Protein AF-A0A2V6CH80-F1 (afdb_monomer_lite)

Sequence (143 aa):
MFVTRRVNPRRYCLLVFASFLAATTLRSVPLAQKNPPVRPADANSPMLIWDIDLKFAKSVPRNFRTTDDQLKSTNREQLPATNGLAILRASGSGEFTADNLKLLLARTRGPITVFDLRQETHIFVNGLPVSWFATNDWANVGR

Structure (mmCIF, N/CA/C/O backbone):
data_AF-A0A2V6CH80-F1
#
_entry.id   AF-A0A2V6CH80-F1
#
loop_
_atom_site.group_PDB
_atom_site.id
_atom_site.type_symbol
_atom_site.label_atom_id
_atom_site.label_alt_id
_atom_site.label_comp_id
_atom_site.label_asym_id
_atom_site.label_entity_id
_atom_site.label_seq_id
_atom_site.pdbx_PDB_ins_code
_atom_site.Cartn_x
_atom_site.Cartn_y
_atom_site.Cartn_z
_atom_site.occupancy
_atom_site.B_iso_or_equiv
_atom_site.auth_seq_id
_atom_site.auth_comp_id
_atom_site.auth_asym_id
_atom_site.auth_atom_id
_atom_site.pdbx_PDB_model_num
ATOM 1 N N . MET A 1 1 ? -62.333 26.079 39.723 1.00 40.97 1 MET A N 1
ATOM 2 C CA . MET A 1 1 ? -63.253 26.070 38.567 1.00 40.97 1 MET A CA 1
ATOM 3 C C . MET A 1 1 ? -63.132 27.417 37.870 1.00 40.97 1 MET A C 1
ATOM 5 O O . MET A 1 1 ? -63.669 28.391 38.368 1.00 40.97 1 MET A O 1
ATOM 9 N N . PHE A 1 2 ? -62.356 27.491 36.789 1.00 31.38 2 PHE A N 1
ATOM 10 C CA . PHE A 1 2 ? -62.267 28.677 35.935 1.00 31.38 2 PHE A CA 1
ATOM 11 C C . PHE A 1 2 ? -62.323 28.208 34.484 1.00 31.38 2 PHE A C 1
ATOM 13 O O . PHE A 1 2 ? -61.475 27.445 34.030 1.00 31.38 2 PHE A O 1
ATOM 20 N N . VAL A 1 3 ? -63.385 28.625 33.800 1.00 38.28 3 VAL A N 1
ATOM 21 C CA . VAL A 1 3 ? -63.591 28.463 32.363 1.00 38.28 3 VAL A CA 1
ATOM 22 C C . VAL A 1 3 ? -63.235 29.793 31.721 1.00 38.28 3 VAL A C 1
ATOM 24 O O . VAL A 1 3 ? -63.886 30.790 32.022 1.00 38.28 3 VAL A O 1
ATOM 27 N N . THR A 1 4 ? -62.293 29.809 30.782 1.00 37.53 4 THR A N 1
ATOM 28 C CA . THR A 1 4 ? -62.194 30.894 29.798 1.00 37.53 4 THR A CA 1
ATOM 29 C C . THR A 1 4 ? -61.873 30.352 28.403 1.00 37.53 4 THR A C 1
ATOM 31 O O . THR A 1 4 ? -60.761 29.969 28.067 1.00 37.53 4 THR A O 1
ATOM 34 N N . ARG A 1 5 ? -62.955 30.293 27.619 1.00 38.50 5 ARG A N 1
ATOM 35 C CA . ARG A 1 5 ? -63.122 30.604 26.189 1.00 38.50 5 ARG A CA 1
ATOM 36 C C . ARG A 1 5 ? -61.939 30.387 25.230 1.00 38.50 5 ARG A C 1
ATOM 38 O O . ARG A 1 5 ? -60.988 31.158 25.193 1.00 38.50 5 ARG A O 1
ATOM 45 N N . ARG A 1 6 ? -62.156 29.464 24.282 1.00 43.94 6 ARG A N 1
ATOM 46 C CA . ARG A 1 6 ? -61.588 29.530 22.925 1.00 43.94 6 ARG A CA 1
ATOM 47 C C . ARG A 1 6 ? -62.058 30.803 22.217 1.00 43.94 6 ARG A C 1
ATOM 49 O O . ARG A 1 6 ? -63.263 31.023 22.110 1.00 43.94 6 ARG A O 1
ATOM 56 N N . VAL A 1 7 ? -61.119 31.533 21.622 1.00 46.03 7 VAL A N 1
ATOM 57 C CA . VAL A 1 7 ? -61.351 32.375 20.442 1.00 46.03 7 VAL A CA 1
ATOM 58 C C . VAL A 1 7 ? -60.177 32.153 19.486 1.00 46.03 7 VAL A C 1
ATOM 60 O O . VAL A 1 7 ? -59.019 32.252 19.866 1.00 46.03 7 VAL A O 1
ATOM 63 N N . ASN A 1 8 ? -60.506 31.801 18.252 1.00 40.97 8 ASN A N 1
ATOM 64 C CA . ASN A 1 8 ? -59.653 31.721 17.064 1.00 40.97 8 ASN A CA 1
ATOM 65 C C . ASN A 1 8 ? -60.549 32.250 15.918 1.00 40.97 8 ASN A C 1
ATOM 67 O O . ASN A 1 8 ? -61.773 32.207 16.095 1.00 40.97 8 ASN A O 1
ATOM 71 N N . PRO A 1 9 ? -60.084 32.628 14.714 1.00 57.38 9 PRO A N 1
ATOM 72 C CA . PRO A 1 9 ? -58.748 32.957 14.209 1.00 57.38 9 PRO A CA 1
ATOM 73 C C . PRO A 1 9 ? -58.767 34.339 13.494 1.00 57.38 9 PRO A C 1
ATOM 75 O O . PRO A 1 9 ? -59.750 35.070 13.591 1.00 57.38 9 PRO A O 1
ATOM 78 N N . ARG A 1 10 ? -57.744 34.608 12.661 1.00 41.94 10 ARG A N 1
ATOM 79 C CA . ARG A 1 10 ? -57.554 35.720 11.690 1.00 41.94 10 ARG A CA 1
ATOM 80 C C . ARG A 1 10 ? -56.622 36.803 12.251 1.00 41.94 10 ARG A C 1
ATOM 82 O O . ARG A 1 10 ? -56.850 37.293 13.337 1.00 41.94 10 ARG A O 1
ATOM 89 N N . ARG A 1 11 ? -55.588 37.276 11.561 1.00 46.41 11 ARG A N 1
ATOM 90 C CA . ARG A 1 11 ? -55.148 37.134 10.167 1.00 46.41 11 ARG A CA 1
ATOM 91 C C . ARG A 1 11 ? -53.794 37.876 10.074 1.00 46.41 11 ARG A C 1
ATOM 93 O O . ARG A 1 11 ? -53.611 38.859 10.777 1.00 46.41 11 ARG A O 1
ATOM 100 N N . TYR A 1 12 ? -52.936 37.439 9.153 1.00 49.38 12 TYR A N 1
ATOM 101 C CA . TYR A 1 12 ? -51.777 38.159 8.597 1.00 49.38 12 TYR A CA 1
ATOM 102 C C . TYR A 1 12 ? -50.557 38.414 9.495 1.00 49.38 12 TYR A C 1
ATOM 104 O O . TYR A 1 12 ? -50.447 39.436 10.153 1.00 49.38 12 TYR A O 1
ATOM 112 N N . CYS A 1 13 ? -49.564 37.534 9.369 1.00 44.19 13 CYS A N 1
ATOM 113 C CA . CYS A 1 13 ? -48.224 37.952 8.945 1.00 44.19 13 CYS A CA 1
ATOM 114 C C . CYS A 1 13 ? -47.471 36.711 8.445 1.00 44.19 13 CYS A C 1
ATOM 116 O O . CYS A 1 13 ? -46.668 36.110 9.152 1.00 44.19 13 CYS A O 1
ATOM 118 N N . LEU A 1 14 ? -47.793 36.286 7.216 1.00 42.28 14 LEU A N 1
ATOM 119 C CA . LEU A 1 14 ? -46.891 35.441 6.438 1.00 42.28 14 LEU A CA 1
ATOM 120 C C . LEU A 1 14 ? -45.663 36.302 6.124 1.00 42.28 14 LEU A C 1
ATOM 122 O O . LEU A 1 14 ? -45.679 37.093 5.184 1.00 42.28 14 LEU A O 1
ATOM 126 N N . LEU A 1 15 ? -44.618 36.181 6.939 1.00 47.44 15 LEU A N 1
ATOM 127 C CA . LEU A 1 15 ? -43.287 36.634 6.559 1.00 47.44 15 LEU A CA 1
ATOM 128 C C . LEU A 1 15 ? -42.805 35.699 5.448 1.00 47.44 15 LEU A C 1
ATOM 130 O O . LEU A 1 15 ? -42.365 34.577 5.692 1.00 47.44 15 LEU A O 1
ATOM 134 N N . VAL A 1 16 ? -42.972 36.157 4.210 1.00 49.22 16 VAL A N 1
ATOM 135 C CA . VAL A 1 16 ? -42.403 35.548 3.011 1.00 49.22 16 VAL A CA 1
ATOM 136 C C . VAL A 1 16 ? -40.885 35.665 3.126 1.00 49.22 16 VAL A C 1
ATOM 138 O O . VAL A 1 16 ? -40.301 36.691 2.792 1.00 49.22 16 VAL A O 1
ATOM 141 N N . PHE A 1 17 ? -40.235 34.617 3.627 1.00 47.00 17 PHE A N 1
ATOM 142 C CA . PHE A 1 17 ? -38.791 34.454 3.497 1.00 47.00 17 PHE A CA 1
ATOM 143 C C . PHE A 1 17 ? -38.514 34.014 2.053 1.00 47.00 17 PHE A C 1
ATOM 145 O O . PHE A 1 17 ? -38.405 32.826 1.747 1.00 47.00 17 PHE A O 1
ATOM 152 N N . ALA A 1 18 ? -38.505 34.984 1.133 1.00 55.59 18 ALA A N 1
ATOM 153 C CA . ALA A 1 18 ? -38.105 34.759 -0.248 1.00 55.59 18 ALA A CA 1
ATOM 154 C C . ALA A 1 18 ? -36.635 34.325 -0.252 1.00 55.59 18 ALA A C 1
ATOM 156 O O . ALA A 1 18 ? -35.722 35.084 0.073 1.00 55.59 18 ALA A O 1
ATOM 157 N N . SER A 1 19 ? -36.437 33.051 -0.549 1.00 53.31 19 SER A N 1
ATOM 158 C CA . SER A 1 19 ? -35.157 32.370 -0.569 1.00 53.31 19 SER A CA 1
ATOM 159 C C . SER A 1 19 ? -34.364 32.871 -1.776 1.00 53.31 19 SER A C 1
ATOM 161 O O . SER A 1 19 ? -34.661 32.506 -2.911 1.00 53.31 19 SER A O 1
ATOM 163 N N . PHE A 1 20 ? -33.336 33.690 -1.556 1.00 53.56 20 PHE A N 1
ATOM 164 C CA . PHE A 1 20 ? -32.292 33.896 -2.559 1.00 53.56 20 PHE A CA 1
ATOM 165 C C . PHE A 1 20 ? -31.403 32.645 -2.596 1.00 53.56 20 PHE A C 1
ATOM 167 O O . PHE A 1 20 ? -30.322 32.605 -2.014 1.00 53.56 20 PHE A O 1
ATOM 174 N N . LEU A 1 21 ? -31.870 31.592 -3.270 1.00 59.50 21 LEU A N 1
ATOM 175 C CA . LEU A 1 21 ? -31.010 30.503 -3.736 1.00 59.50 21 LEU A CA 1
ATOM 176 C C . LEU A 1 21 ? -30.226 31.026 -4.943 1.00 59.50 21 LEU A C 1
ATOM 178 O O . LEU A 1 21 ? -30.576 30.779 -6.095 1.00 59.50 21 LEU A O 1
ATOM 182 N N . ALA A 1 22 ? -29.173 31.801 -4.681 1.00 61.97 22 ALA A N 1
ATOM 183 C CA . ALA A 1 22 ? -28.157 32.040 -5.692 1.00 61.97 22 ALA A CA 1
ATOM 184 C C . ALA A 1 22 ? -27.494 30.687 -5.974 1.00 61.97 22 ALA A C 1
ATOM 186 O O . ALA A 1 22 ? -26.812 30.137 -5.110 1.00 61.97 22 ALA A O 1
ATOM 187 N N . ALA A 1 23 ? -27.740 30.127 -7.159 1.00 62.34 23 ALA A N 1
ATOM 188 C CA . ALA A 1 23 ? -27.012 28.967 -7.644 1.00 62.34 23 ALA A CA 1
ATOM 189 C C . ALA A 1 23 ? -25.533 29.359 -7.743 1.00 62.34 23 ALA A C 1
ATOM 191 O O . ALA A 1 23 ? -25.099 29.986 -8.710 1.00 62.34 23 ALA A O 1
ATOM 192 N N . THR A 1 24 ? -24.757 29.049 -6.707 1.00 64.44 24 THR A N 1
ATOM 193 C CA . THR A 1 24 ? -23.309 29.177 -6.744 1.00 64.44 24 THR A CA 1
ATOM 194 C C . THR A 1 24 ? -22.808 28.114 -7.706 1.00 64.44 24 THR A C 1
ATOM 196 O O . THR A 1 24 ? -22.636 26.947 -7.362 1.00 64.44 24 THR A O 1
ATOM 199 N N . THR A 1 25 ? -22.608 28.501 -8.964 1.00 66.88 25 THR A N 1
ATOM 200 C CA . THR A 1 25 ? -21.862 27.677 -9.907 1.00 66.88 25 THR A CA 1
ATOM 201 C C . THR A 1 25 ? -20.453 27.544 -9.344 1.00 66.88 25 THR A C 1
ATOM 203 O O . THR A 1 25 ? -19.650 28.476 -9.449 1.00 66.88 25 THR A O 1
ATOM 206 N N . LEU A 1 26 ? -20.164 26.419 -8.689 1.00 67.88 26 LEU A N 1
ATOM 207 C CA . LEU A 1 26 ? -18.809 26.042 -8.313 1.00 67.88 26 LEU A CA 1
ATOM 208 C C . LEU A 1 26 ? -18.013 25.931 -9.616 1.00 67.88 26 LEU A C 1
ATOM 210 O O . LEU A 1 26 ? -18.086 24.929 -10.322 1.00 67.88 26 LEU A O 1
ATOM 214 N N . ARG A 1 27 ? -17.295 26.997 -9.983 1.00 66.12 27 ARG A N 1
ATOM 215 C CA . ARG A 1 27 ? -16.300 26.935 -11.050 1.00 66.12 27 ARG A CA 1
ATOM 216 C C . ARG A 1 27 ? -15.203 26.001 -10.560 1.00 66.12 27 ARG A C 1
ATOM 218 O O . ARG A 1 27 ? -14.443 26.362 -9.665 1.00 66.12 27 ARG A O 1
ATOM 225 N N . SER A 1 28 ? -15.132 24.806 -11.135 1.00 71.25 28 SER A N 1
ATOM 226 C CA . SER A 1 28 ? -13.984 23.925 -10.972 1.00 71.25 28 SER A CA 1
ATOM 227 C C . SER A 1 28 ? -12.757 24.651 -11.521 1.00 71.25 28 SER A C 1
ATOM 229 O O . SER A 1 28 ? -12.629 24.836 -12.732 1.00 71.25 28 SER A O 1
ATOM 231 N N . VAL A 1 29 ? -11.876 25.112 -10.637 1.00 71.00 29 VAL A N 1
ATOM 232 C CA . VAL A 1 29 ? -10.552 25.580 -11.044 1.00 71.00 29 VAL A CA 1
ATOM 233 C C . VAL A 1 29 ? -9.743 24.331 -11.393 1.00 71.00 29 VAL A C 1
ATOM 235 O O . VAL A 1 29 ? -9.614 23.457 -10.533 1.00 71.00 29 VAL A O 1
ATOM 238 N N . PRO A 1 30 ? -9.224 24.192 -12.624 1.00 72.56 30 PRO A N 1
ATOM 239 C CA . PRO A 1 30 ? -8.341 23.081 -12.936 1.00 72.56 30 PRO A CA 1
ATOM 240 C C . PRO A 1 30 ? -7.087 23.204 -12.066 1.00 72.56 30 PRO A C 1
ATOM 242 O O . PRO A 1 30 ? -6.417 24.239 -12.067 1.00 72.56 30 PRO A O 1
ATOM 245 N N . LEU A 1 31 ? -6.774 22.155 -11.305 1.00 70.06 31 LEU A N 1
ATOM 246 C CA . LEU A 1 31 ? -5.514 22.064 -10.580 1.00 70.06 31 LEU A CA 1
ATOM 247 C C . LEU A 1 31 ? -4.399 21.850 -11.613 1.00 70.06 31 LEU A C 1
ATOM 249 O O . LEU A 1 31 ? -4.109 20.724 -12.008 1.00 70.06 31 LEU A O 1
ATOM 253 N N . ALA A 1 32 ? -3.803 22.935 -12.104 1.00 76.62 32 ALA A N 1
ATOM 254 C CA . ALA A 1 32 ? -2.634 22.845 -12.966 1.00 76.62 32 ALA A CA 1
ATOM 255 C C . ALA A 1 32 ? -1.422 22.462 -12.108 1.00 76.62 32 ALA A C 1
ATOM 257 O O . ALA A 1 32 ? -0.932 23.263 -11.309 1.00 76.62 32 ALA A O 1
ATOM 258 N N . GLN A 1 33 ? -0.944 21.226 -12.250 1.00 77.69 33 GLN A N 1
ATOM 259 C CA . GLN A 1 33 ? 0.250 20.779 -11.545 1.00 77.69 33 GLN A CA 1
ATOM 260 C C . GLN A 1 33 ? 1.477 21.525 -12.084 1.00 77.69 33 GLN A C 1
ATOM 262 O O . GLN A 1 33 ? 1.831 21.414 -13.258 1.00 77.69 33 GLN A O 1
ATOM 267 N N . LYS A 1 34 ? 2.145 22.290 -11.217 1.00 78.69 34 LYS A N 1
ATOM 268 C CA . LYS A 1 34 ? 3.421 22.933 -11.543 1.00 78.69 34 LYS A CA 1
ATOM 269 C C . LYS A 1 34 ? 4.498 21.849 -11.617 1.00 78.69 34 LYS A C 1
ATOM 271 O O . LYS A 1 34 ? 4.776 21.218 -10.603 1.00 78.69 34 LYS A O 1
ATOM 276 N N . ASN A 1 35 ? 5.097 21.668 -12.794 1.00 85.50 35 ASN A N 1
ATOM 277 C CA . ASN A 1 35 ? 6.088 20.625 -13.095 1.00 85.50 35 ASN A CA 1
ATOM 278 C C . ASN A 1 35 ? 5.529 19.202 -12.886 1.00 85.50 35 ASN A C 1
ATOM 280 O O . ASN A 1 35 ? 5.866 18.550 -11.894 1.00 85.50 35 ASN A O 1
ATOM 284 N N . PRO A 1 36 ? 4.651 18.712 -13.782 1.00 86.06 36 PRO A N 1
ATOM 285 C CA . PRO A 1 36 ? 4.170 17.340 -13.690 1.00 86.06 36 PRO A CA 1
ATOM 286 C C . PRO A 1 36 ? 5.341 16.348 -13.820 1.00 86.06 36 PRO A C 1
ATOM 288 O O . PRO A 1 36 ? 6.316 16.649 -14.518 1.00 86.06 36 PRO A O 1
ATOM 291 N N . PRO A 1 37 ? 5.270 15.176 -13.162 1.00 90.81 37 PRO A N 1
ATOM 292 C CA . PRO A 1 37 ? 6.274 14.136 -13.325 1.00 90.81 37 PRO A CA 1
ATOM 293 C C . PRO A 1 37 ? 6.388 13.754 -14.802 1.00 90.81 37 PRO A C 1
ATOM 295 O O . PRO A 1 37 ? 5.389 13.624 -15.512 1.00 90.81 37 PRO A O 1
ATOM 298 N N . VAL A 1 38 ? 7.625 13.591 -15.268 1.00 93.00 38 VAL A N 1
ATOM 299 C CA . VAL A 1 38 ? 7.907 13.156 -16.635 1.00 93.00 38 VAL A CA 1
ATOM 300 C C . VAL A 1 38 ? 7.957 11.638 -16.638 1.00 93.00 38 VAL A C 1
ATOM 302 O O . VAL A 1 38 ? 8.714 11.038 -15.876 1.00 93.00 38 VAL A O 1
ATOM 305 N N . ARG A 1 39 ? 7.151 11.020 -17.502 1.00 94.31 39 ARG A N 1
ATOM 306 C CA . ARG A 1 39 ? 7.133 9.567 -17.666 1.00 94.31 39 ARG A CA 1
ATOM 307 C C . ARG A 1 39 ? 8.535 9.067 -18.056 1.00 94.31 39 ARG A C 1
ATOM 309 O O . ARG A 1 39 ? 9.076 9.552 -19.053 1.00 94.31 39 ARG A O 1
ATOM 316 N N . PRO A 1 40 ? 9.123 8.110 -17.321 1.00 96.56 40 PRO A N 1
ATOM 317 C CA . PRO A 1 40 ? 10.455 7.610 -17.632 1.00 96.56 40 PRO A CA 1
ATOM 318 C C . PRO A 1 40 ? 10.423 6.663 -18.844 1.00 96.56 40 PRO A C 1
ATOM 320 O O . PRO A 1 40 ? 9.381 6.103 -19.192 1.00 96.56 40 PRO A O 1
ATOM 323 N N . ALA A 1 41 ? 11.567 6.483 -19.510 1.00 96.50 41 ALA A N 1
ATOM 324 C CA . ALA A 1 41 ? 11.654 5.692 -20.744 1.00 96.50 41 ALA A CA 1
ATOM 325 C C . ALA A 1 41 ? 11.331 4.199 -20.530 1.00 96.50 41 ALA A C 1
ATOM 327 O O . ALA A 1 41 ? 10.721 3.563 -21.392 1.00 96.50 41 ALA A O 1
ATOM 328 N N . ASP A 1 42 ? 11.691 3.654 -19.368 1.00 97.25 42 ASP A N 1
ATOM 329 C CA . ASP A 1 42 ? 11.428 2.269 -18.968 1.00 97.25 42 ASP A CA 1
ATOM 330 C C . ASP A 1 42 ? 9.952 2.006 -18.614 1.00 97.25 42 ASP A C 1
ATOM 332 O O . ASP A 1 42 ? 9.531 0.854 -18.588 1.00 97.25 42 ASP A O 1
ATOM 336 N N . ALA A 1 43 ? 9.109 3.038 -18.476 1.00 96.56 43 ALA A N 1
ATOM 337 C CA . ALA A 1 43 ? 7.661 2.872 -18.297 1.00 96.56 43 ALA A CA 1
ATOM 338 C C . ALA A 1 43 ? 6.933 2.298 -19.528 1.00 96.56 43 ALA A C 1
ATOM 340 O O . ALA A 1 43 ? 5.720 2.077 -19.473 1.00 96.56 43 ALA A O 1
ATOM 341 N N . ASN A 1 44 ? 7.622 2.104 -20.656 1.00 95.00 44 ASN A N 1
ATOM 342 C CA . ASN A 1 44 ? 7.098 1.367 -21.813 1.00 95.00 44 ASN A CA 1
ATOM 343 C C . ASN A 1 44 ? 7.361 -0.144 -21.723 1.00 95.00 44 ASN A C 1
ATOM 345 O O . ASN A 1 44 ? 6.681 -0.913 -22.396 1.00 95.00 44 ASN A O 1
ATOM 349 N N . SER A 1 45 ? 8.295 -0.549 -20.862 1.00 96.88 45 SER A N 1
ATOM 350 C CA . SER A 1 45 ? 8.657 -1.941 -20.594 1.00 96.88 45 SER A CA 1
ATOM 351 C C . SER A 1 45 ? 8.910 -2.132 -19.089 1.00 96.88 45 SER A C 1
ATOM 353 O O . SER A 1 45 ? 10.032 -2.460 -18.701 1.00 96.88 45 SER A O 1
ATOM 355 N N . PRO A 1 46 ? 7.904 -1.876 -18.227 1.00 97.25 46 PRO A N 1
ATOM 356 C CA . PRO A 1 46 ? 8.067 -1.978 -16.780 1.00 97.25 46 PRO A CA 1
ATOM 357 C C . PRO A 1 46 ? 8.362 -3.421 -16.352 1.00 97.25 46 PRO A C 1
ATOM 359 O O . PRO A 1 46 ? 7.959 -4.383 -17.012 1.00 97.25 46 PRO A O 1
ATOM 362 N N . MET A 1 47 ? 9.041 -3.570 -15.218 1.00 98.06 47 MET A N 1
ATOM 363 C CA . MET A 1 47 ? 9.388 -4.866 -14.641 1.00 98.06 47 MET A CA 1
ATOM 364 C C . MET A 1 47 ? 8.412 -5.255 -13.537 1.00 98.06 47 MET A C 1
ATOM 366 O O . MET A 1 47 ? 8.014 -4.423 -12.728 1.00 98.06 47 MET A O 1
ATOM 370 N N . LEU A 1 48 ? 8.077 -6.540 -13.463 1.00 97.81 48 LEU A N 1
ATOM 371 C CA . LEU A 1 48 ? 7.286 -7.069 -12.360 1.00 97.81 48 LEU A CA 1
ATOM 372 C C . LEU A 1 48 ? 8.153 -7.210 -11.102 1.00 97.81 48 LEU A C 1
ATOM 374 O O . LEU A 1 48 ? 9.182 -7.890 -11.145 1.00 97.81 48 LEU A O 1
ATOM 378 N N . ILE A 1 49 ? 7.728 -6.614 -9.988 1.00 97.44 49 ILE A N 1
ATOM 379 C CA . ILE A 1 49 ? 8.425 -6.698 -8.696 1.00 97.44 49 ILE A CA 1
ATOM 380 C C . ILE A 1 49 ? 7.497 -7.180 -7.579 1.00 97.44 49 ILE A C 1
ATOM 382 O O . ILE A 1 49 ? 6.278 -7.059 -7.675 1.00 97.44 49 ILE A O 1
ATOM 386 N N . TRP A 1 50 ? 8.082 -7.697 -6.496 1.00 97.12 50 TRP A N 1
ATOM 387 C CA . TRP A 1 50 ? 7.376 -7.877 -5.226 1.00 97.12 50 TRP A CA 1
ATOM 388 C C . TRP A 1 50 ? 7.355 -6.549 -4.466 1.00 97.12 50 TRP A C 1
ATOM 390 O O . TRP A 1 50 ? 8.414 -5.981 -4.201 1.00 97.12 50 TRP A O 1
ATOM 400 N N . ASP A 1 51 ? 6.175 -6.092 -4.050 1.00 96.19 51 ASP A N 1
ATOM 401 C CA . ASP A 1 51 ? 6.032 -4.813 -3.327 1.00 96.19 51 ASP A CA 1
ATOM 402 C C . ASP A 1 51 ? 6.428 -4.905 -1.845 1.00 96.19 51 ASP A C 1
ATOM 404 O O . ASP A 1 51 ? 6.554 -3.906 -1.125 1.00 96.19 51 ASP A O 1
ATOM 408 N N . ILE A 1 52 ? 6.639 -6.130 -1.367 1.00 95.00 52 ILE A N 1
ATOM 409 C CA . ILE A 1 52 ? 7.014 -6.422 0.008 1.00 95.00 52 ILE A CA 1
ATOM 410 C C . ILE A 1 52 ? 8.273 -7.27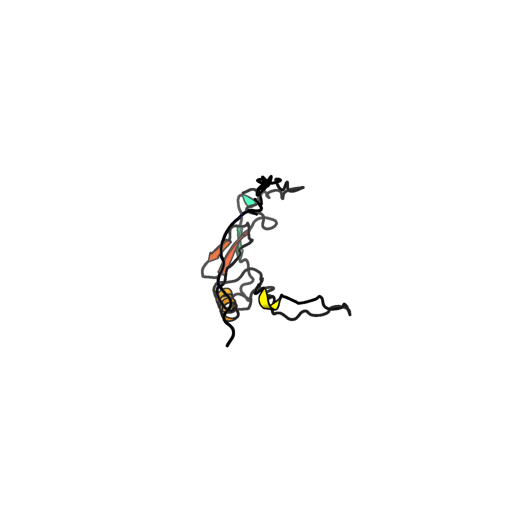6 0.067 1.00 95.00 52 ILE A C 1
ATOM 412 O O . ILE A 1 52 ? 8.590 -8.050 -0.834 1.00 95.00 52 ILE A O 1
ATOM 416 N N . ASP A 1 53 ? 8.948 -7.203 1.210 1.00 94.38 53 ASP A N 1
ATOM 417 C CA . ASP A 1 53 ? 9.907 -8.230 1.584 1.00 94.38 53 ASP A CA 1
ATOM 418 C C . ASP A 1 53 ? 9.130 -9.469 2.053 1.00 94.38 53 ASP A C 1
ATOM 420 O O . ASP A 1 53 ? 8.344 -9.408 3.005 1.00 94.38 53 ASP A O 1
ATOM 424 N N . LEU A 1 54 ? 9.351 -10.597 1.375 1.00 93.44 54 LEU A N 1
ATOM 425 C CA . LEU A 1 54 ? 8.623 -11.847 1.594 1.00 93.44 54 LEU A CA 1
ATOM 426 C C . LEU A 1 54 ? 8.747 -12.375 3.030 1.00 93.44 54 LEU A C 1
ATOM 428 O O . LEU A 1 54 ? 7.848 -13.077 3.496 1.00 93.44 54 LEU A O 1
ATOM 432 N N . LYS A 1 55 ? 9.792 -11.997 3.782 1.00 94.75 55 LYS A N 1
ATOM 433 C CA . LYS A 1 55 ? 9.916 -12.381 5.202 1.00 94.75 55 LYS A CA 1
ATOM 434 C C . LYS A 1 55 ? 8.819 -11.780 6.089 1.00 94.75 55 LYS A C 1
ATOM 436 O O . LYS A 1 55 ? 8.550 -12.296 7.171 1.00 94.75 55 LYS A O 1
ATOM 441 N N . PHE A 1 56 ? 8.162 -10.717 5.625 1.00 91.94 56 PHE A N 1
ATOM 442 C CA . PHE A 1 56 ? 7.060 -10.038 6.309 1.00 91.94 56 PHE A CA 1
ATOM 443 C C . PHE A 1 56 ? 5.680 -10.402 5.737 1.00 91.94 56 PHE A C 1
ATOM 445 O O . PHE A 1 56 ? 4.664 -9.855 6.166 1.00 91.94 56 PHE A O 1
ATOM 452 N N . ALA A 1 57 ? 5.604 -11.382 4.829 1.00 92.44 57 ALA A N 1
ATOM 453 C CA . ALA A 1 57 ? 4.360 -11.786 4.166 1.00 92.44 57 ALA A CA 1
ATOM 454 C C . ALA A 1 57 ? 3.242 -12.245 5.124 1.00 92.44 57 ALA A C 1
ATOM 456 O O . ALA A 1 57 ? 2.083 -12.312 4.721 1.00 92.44 57 ALA A O 1
ATOM 457 N N . LYS A 1 58 ? 3.580 -12.545 6.386 1.00 92.12 58 LYS A N 1
ATOM 458 C CA . LYS A 1 58 ? 2.644 -12.972 7.441 1.00 92.12 58 LYS A CA 1
ATOM 459 C C . LYS A 1 58 ? 2.665 -12.083 8.692 1.00 92.12 58 LYS A C 1
ATOM 461 O O . LYS A 1 58 ? 2.118 -12.474 9.719 1.00 92.12 58 LYS A O 1
ATOM 466 N N . SER A 1 59 ? 3.310 -10.915 8.650 1.00 93.38 59 SER A N 1
ATOM 467 C CA . SER A 1 59 ? 3.345 -9.976 9.780 1.00 93.38 59 SER A CA 1
ATOM 468 C C . SER A 1 59 ? 2.294 -8.870 9.648 1.00 93.38 59 SER A C 1
ATOM 470 O O . SER A 1 59 ? 1.469 -8.864 8.742 1.00 93.38 59 SER A O 1
ATOM 472 N N . VAL A 1 60 ? 2.293 -7.904 10.562 1.00 93.31 60 VAL A N 1
ATOM 473 C CA . VAL A 1 60 ? 1.556 -6.654 10.336 1.00 93.31 60 VAL A CA 1
ATOM 474 C C . VAL A 1 60 ? 2.227 -5.902 9.172 1.00 93.31 60 VAL A C 1
ATOM 476 O O . VAL A 1 60 ? 3.463 -5.895 9.125 1.00 93.31 60 VAL A O 1
ATOM 479 N N . PRO A 1 61 ? 1.468 -5.281 8.248 1.00 95.12 61 PRO A N 1
ATOM 480 C CA . PRO A 1 61 ? 2.021 -4.440 7.191 1.00 95.12 61 PRO A CA 1
ATOM 481 C C . PRO A 1 61 ? 2.926 -3.328 7.711 1.00 95.12 61 PRO A C 1
ATOM 483 O O . PRO A 1 61 ? 2.751 -2.805 8.818 1.00 95.12 61 PRO A O 1
ATOM 486 N N . ARG A 1 62 ? 3.883 -2.924 6.871 1.00 95.25 62 ARG A N 1
ATOM 487 C CA . ARG A 1 62 ? 4.825 -1.846 7.188 1.00 95.25 62 ARG A CA 1
ATOM 488 C C . ARG A 1 62 ? 4.062 -0.574 7.556 1.00 95.25 62 ARG A C 1
ATOM 490 O O . ARG A 1 62 ? 3.094 -0.218 6.892 1.00 95.25 62 ARG A O 1
ATOM 497 N N . ASN A 1 63 ? 4.525 0.134 8.583 1.00 95.31 63 ASN A N 1
ATOM 498 C CA . ASN A 1 63 ? 3.967 1.418 9.017 1.00 95.31 63 ASN A CA 1
ATOM 499 C C . ASN A 1 63 ? 2.455 1.391 9.320 1.00 95.31 63 ASN A C 1
ATOM 501 O O . ASN A 1 63 ? 1.822 2.447 9.242 1.00 95.31 63 ASN A O 1
ATOM 505 N N . PHE A 1 64 ? 1.873 0.225 9.637 1.00 95.00 64 PHE A N 1
ATOM 506 C CA . PHE A 1 64 ? 0.481 0.157 10.075 1.00 95.00 64 PHE A CA 1
ATOM 507 C C . PHE A 1 64 ? 0.292 0.988 11.346 1.00 95.00 64 PHE A C 1
ATOM 509 O O . PHE A 1 64 ? 1.029 0.816 12.318 1.00 95.00 64 PHE A O 1
ATOM 516 N N . ARG A 1 65 ? -0.688 1.887 11.306 1.00 94.81 65 ARG A N 1
ATOM 517 C CA . ARG A 1 65 ? -1.056 2.785 12.400 1.00 94.81 65 ARG A CA 1
ATOM 518 C C . ARG A 1 65 ? -2.539 3.107 12.347 1.00 94.81 65 ARG A C 1
ATOM 520 O O . ARG A 1 65 ? -3.130 3.115 11.263 1.00 94.81 65 ARG A O 1
ATOM 527 N N . THR A 1 66 ? -3.121 3.399 13.498 1.00 94.88 66 THR A N 1
ATOM 528 C CA . THR A 1 66 ? -4.542 3.725 13.647 1.00 94.88 66 THR A CA 1
ATOM 529 C C . THR A 1 66 ? -4.731 5.038 14.395 1.00 94.88 66 THR A C 1
ATOM 531 O O . THR A 1 66 ? -3.838 5.500 15.102 1.00 94.88 66 THR A O 1
ATOM 534 N N . THR A 1 67 ? -5.910 5.641 14.273 1.00 94.81 67 THR A N 1
ATOM 535 C CA . THR A 1 67 ? -6.286 6.821 15.067 1.00 94.81 67 THR A CA 1
ATOM 536 C C . THR A 1 67 ? -6.477 6.515 16.557 1.00 94.81 67 THR A C 1
ATOM 538 O O . THR A 1 67 ? -6.600 7.446 17.347 1.00 94.81 67 THR A O 1
ATOM 541 N N . ASP A 1 68 ? -6.477 5.234 16.939 1.00 92.06 68 ASP A N 1
ATOM 542 C CA . ASP A 1 68 ? -6.511 4.782 18.333 1.00 92.06 68 ASP A CA 1
ATOM 543 C C . ASP A 1 68 ? -5.095 4.657 18.938 1.00 92.06 68 ASP A C 1
ATOM 545 O O . ASP A 1 68 ? -4.953 4.442 20.145 1.00 92.06 68 ASP A O 1
ATOM 549 N N . ASP A 1 69 ? -4.037 4.783 18.126 1.00 91.94 69 ASP A N 1
ATOM 550 C CA . ASP A 1 69 ? -2.658 4.629 18.588 1.00 91.94 69 ASP A CA 1
ATOM 551 C C . ASP A 1 69 ? -2.244 5.786 19.510 1.00 91.94 69 ASP A C 1
ATOM 553 O O . ASP A 1 69 ? -2.555 6.957 19.282 1.00 91.94 69 ASP A O 1
ATOM 557 N N . GLN A 1 70 ? -1.471 5.465 20.550 1.00 90.06 70 GLN A N 1
ATOM 558 C CA . GLN A 1 70 ? -0.941 6.478 21.459 1.00 90.06 70 GLN A CA 1
ATOM 559 C C . GLN A 1 70 ? 0.123 7.338 20.769 1.00 90.06 70 GLN A C 1
ATOM 561 O O . GLN A 1 70 ? 1.102 6.826 20.218 1.00 90.06 70 GLN A O 1
ATOM 566 N N . LEU A 1 71 ? -0.027 8.659 20.875 1.00 88.31 71 LEU A N 1
ATOM 567 C CA . LEU A 1 71 ? 0.995 9.603 20.439 1.00 88.31 71 LEU A CA 1
ATOM 568 C C . LEU A 1 71 ? 2.173 9.592 21.418 1.00 88.31 71 LEU A C 1
ATOM 570 O O . LEU A 1 71 ? 1.994 9.677 22.632 1.00 88.31 71 LEU A O 1
ATOM 574 N N . LYS A 1 72 ? 3.390 9.506 20.880 1.00 83.50 72 LYS A N 1
ATOM 575 C CA . LYS A 1 72 ? 4.630 9.604 21.656 1.00 83.50 72 LYS A CA 1
ATOM 576 C C . LYS A 1 72 ? 5.132 11.041 21.601 1.00 83.50 72 LYS A C 1
ATOM 578 O O . LYS A 1 72 ? 5.192 11.612 20.515 1.00 83.50 72 LYS A O 1
ATOM 583 N N . SER A 1 73 ? 5.515 11.614 22.741 1.00 78.44 73 SER A N 1
ATOM 584 C CA . SER A 1 73 ? 6.211 12.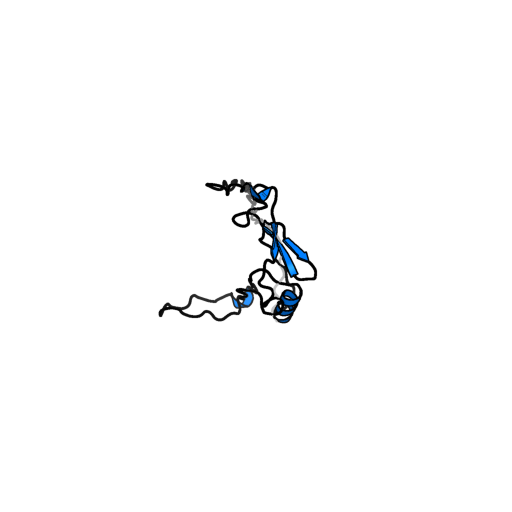898 22.741 1.00 78.44 73 SER A CA 1
ATOM 585 C C . SER A 1 73 ? 7.670 12.683 22.345 1.00 78.44 73 SER A C 1
ATOM 587 O O . SER A 1 73 ? 8.360 11.804 22.864 1.00 78.44 73 SER A O 1
ATOM 589 N N . THR A 1 74 ? 8.151 13.494 21.414 1.00 73.75 74 THR A N 1
ATOM 590 C CA . THR A 1 74 ? 9.578 13.637 21.127 1.00 73.75 74 THR A CA 1
ATOM 591 C C . THR A 1 74 ? 10.041 14.978 21.688 1.00 73.75 74 THR A C 1
ATOM 593 O O . THR A 1 74 ? 9.365 15.987 21.536 1.00 73.75 74 THR A O 1
ATOM 596 N N . ASN A 1 75 ? 11.186 14.995 22.373 1.00 67.31 75 ASN A N 1
ATOM 597 C CA . ASN A 1 75 ? 11.915 16.221 22.731 1.00 67.31 75 ASN A CA 1
ATOM 598 C C . ASN A 1 75 ? 11.175 17.260 23.601 1.00 67.31 75 ASN A C 1
ATOM 600 O O . ASN A 1 75 ? 11.348 18.458 23.406 1.00 67.31 75 ASN A O 1
ATOM 604 N N . ARG A 1 76 ? 10.423 16.820 24.623 1.00 64.25 76 ARG A N 1
ATOM 605 C CA . ARG A 1 76 ? 9.704 17.700 25.580 1.00 64.25 76 ARG A CA 1
ATOM 606 C C . ARG A 1 76 ? 8.637 18.605 24.944 1.00 64.25 76 ARG A C 1
ATOM 608 O O . ARG A 1 76 ? 8.167 19.533 25.597 1.00 64.25 76 ARG A O 1
ATOM 615 N N . GLU A 1 77 ? 8.232 18.328 23.711 1.00 78.44 77 GLU A N 1
ATOM 616 C CA . GLU A 1 77 ? 7.116 19.028 23.087 1.00 78.44 77 GLU A CA 1
ATOM 617 C C . GLU A 1 77 ? 5.789 18.588 23.716 1.00 78.44 77 GLU A C 1
ATOM 619 O O . GLU A 1 77 ? 5.593 17.419 24.071 1.00 78.44 77 GLU A O 1
ATOM 624 N N . GLN A 1 78 ? 4.876 19.547 23.872 1.00 83.50 78 GLN A N 1
ATOM 625 C CA . GLN A 1 78 ? 3.518 19.279 24.321 1.00 83.50 78 GLN A CA 1
ATOM 626 C C . GLN A 1 78 ? 2.825 18.381 23.292 1.00 83.50 78 GLN A C 1
ATOM 628 O O . GLN A 1 78 ? 2.839 18.675 22.097 1.00 83.50 78 GLN A O 1
ATOM 633 N N . LEU A 1 79 ? 2.197 17.296 23.752 1.00 85.12 79 LEU A N 1
ATOM 634 C CA . LEU A 1 79 ? 1.387 16.460 22.871 1.00 85.12 79 LEU A CA 1
ATOM 635 C C . LEU A 1 79 ? 0.257 17.293 22.242 1.00 85.12 79 LEU A C 1
ATOM 637 O O . LEU A 1 79 ? -0.360 18.107 22.941 1.00 85.12 79 LEU A O 1
ATOM 641 N N . PRO A 1 80 ? -0.039 17.088 20.947 1.00 88.00 80 PRO A N 1
ATOM 642 C CA . PRO A 1 80 ? -1.152 17.764 20.302 1.00 88.00 80 PRO A CA 1
ATOM 643 C C . PRO A 1 80 ? -2.485 17.283 20.889 1.00 88.00 80 PRO A C 1
ATOM 645 O O . PRO A 1 80 ? -2.583 16.195 21.463 1.00 88.00 80 PRO A O 1
ATOM 648 N N . ALA A 1 81 ? -3.533 18.088 20.716 1.00 90.62 81 ALA A N 1
ATOM 649 C CA . ALA A 1 81 ? -4.885 17.690 21.090 1.00 90.62 81 ALA A CA 1
ATOM 650 C C . ALA A 1 81 ? -5.333 16.459 20.280 1.00 90.62 81 ALA A C 1
ATOM 652 O O . ALA A 1 81 ? -5.164 16.411 19.062 1.00 90.62 81 ALA A O 1
ATOM 653 N N . THR A 1 82 ? -5.930 15.475 20.956 1.00 92.31 82 THR A N 1
ATOM 654 C CA . THR A 1 82 ? -6.376 14.199 20.360 1.00 92.31 82 THR A CA 1
ATOM 655 C C . THR A 1 82 ? -7.897 14.068 20.286 1.00 92.31 82 THR A C 1
ATOM 657 O O . THR A 1 82 ? -8.428 13.008 19.942 1.00 92.31 82 THR A O 1
ATOM 660 N N . ASN A 1 83 ? -8.621 15.147 20.599 1.00 94.88 83 ASN A N 1
ATOM 661 C CA . ASN A 1 83 ? -10.076 15.205 20.545 1.00 94.88 83 ASN A CA 1
ATOM 662 C C . ASN A 1 83 ? -10.566 14.754 19.161 1.00 94.88 83 ASN A C 1
ATOM 664 O O . ASN A 1 83 ? -10.183 15.314 18.139 1.00 94.88 83 ASN A O 1
ATOM 668 N N . GLY A 1 84 ? -11.425 13.737 19.135 1.00 94.56 84 GLY A N 1
ATOM 669 C CA . GLY A 1 84 ? -12.008 13.217 17.899 1.00 94.56 84 GLY A CA 1
ATOM 670 C C . GLY A 1 84 ? -11.238 12.070 17.231 1.00 94.56 84 GLY A C 1
ATOM 671 O O . GLY A 1 84 ? -11.831 11.367 16.418 1.00 94.56 84 GLY A O 1
ATOM 672 N N . LEU A 1 85 ? -9.976 11.792 17.589 1.00 94.31 85 LEU A N 1
ATOM 673 C CA . LEU A 1 85 ? -9.213 10.714 16.935 1.00 94.31 85 LEU A CA 1
ATOM 674 C C . LEU A 1 85 ? -9.836 9.327 17.168 1.00 94.31 85 LEU A C 1
ATOM 676 O O . LEU A 1 85 ? -10.017 8.570 16.218 1.00 94.31 85 LEU A O 1
ATOM 680 N N . ALA A 1 86 ? -10.292 9.038 18.390 1.00 89.44 86 ALA A N 1
ATOM 681 C CA . ALA A 1 86 ? -10.936 7.760 18.720 1.00 89.44 86 ALA A CA 1
ATOM 682 C C . ALA A 1 86 ? -12.253 7.503 17.951 1.00 89.44 86 ALA A C 1
ATOM 684 O O . ALA A 1 86 ? -12.679 6.360 17.795 1.00 89.44 86 ALA A O 1
ATOM 685 N N . ILE A 1 87 ? -12.924 8.559 17.469 1.00 94.19 87 ILE A N 1
ATOM 686 C CA . ILE A 1 87 ? -14.162 8.433 16.678 1.00 94.19 87 ILE A CA 1
ATOM 687 C C . ILE A 1 87 ? -13.917 8.513 15.168 1.00 94.19 87 ILE A C 1
ATOM 689 O O . ILE A 1 87 ? -14.809 8.151 14.405 1.00 94.19 87 ILE A O 1
ATOM 693 N N . LEU A 1 88 ? -12.725 8.941 14.733 1.00 95.06 88 LEU A N 1
ATOM 694 C CA . LEU A 1 88 ? -12.361 9.035 13.317 1.00 95.06 88 LEU A CA 1
ATOM 695 C C . LEU A 1 88 ? -12.250 7.651 12.658 1.00 95.06 88 LEU A C 1
ATOM 697 O O . LEU A 1 88 ? -12.592 7.512 11.487 1.00 95.06 88 LEU A O 1
ATOM 701 N N . ARG A 1 89 ? -11.824 6.628 13.417 1.00 94.12 89 ARG A N 1
ATOM 702 C CA . ARG A 1 89 ? -11.763 5.211 12.997 1.00 94.12 89 ARG A CA 1
ATOM 703 C C . ARG A 1 89 ? -11.013 5.005 11.678 1.00 94.12 89 ARG A C 1
ATOM 705 O O . ARG A 1 89 ? -11.467 4.266 10.805 1.00 94.12 89 ARG A O 1
ATOM 712 N N . ALA A 1 90 ? -9.862 5.658 11.544 1.00 95.50 90 ALA A N 1
ATOM 713 C CA . ALA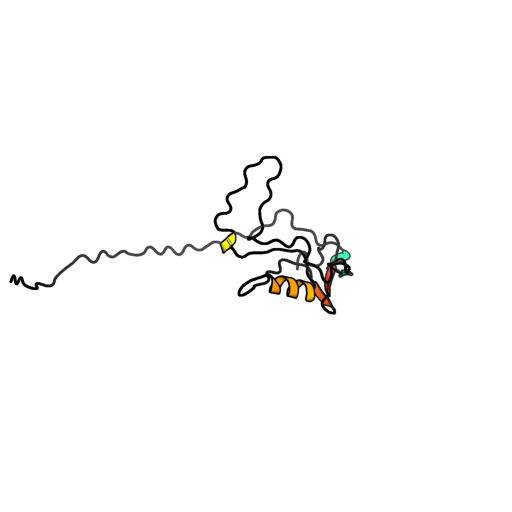 A 1 90 ? -9.020 5.550 10.361 1.00 95.50 90 ALA A CA 1
ATOM 714 C C . ALA A 1 90 ? -7.719 4.803 10.672 1.00 95.50 90 ALA A C 1
ATOM 716 O O . ALA A 1 90 ? -7.221 4.793 11.800 1.00 95.50 90 ALA A O 1
ATOM 717 N N . SER A 1 91 ? -7.151 4.191 9.641 1.00 95.44 91 SER A N 1
ATOM 718 C CA . SER A 1 91 ? -5.854 3.525 9.699 1.00 95.44 91 SER A CA 1
ATOM 719 C C . SER A 1 91 ? -5.100 3.712 8.392 1.00 95.44 91 SER A C 1
ATOM 721 O O . SER A 1 91 ? -5.714 3.961 7.357 1.00 95.44 91 SER A O 1
ATOM 723 N N . GLY A 1 92 ? -3.782 3.544 8.425 1.00 96.06 92 GLY A N 1
ATOM 724 C CA . GLY A 1 92 ? -2.955 3.517 7.221 1.00 96.06 92 GLY A CA 1
ATOM 725 C C . GLY A 1 92 ? -1.782 2.561 7.375 1.00 96.06 92 GLY A C 1
ATOM 726 O O . GLY A 1 92 ? -1.267 2.388 8.476 1.00 96.06 92 GLY A O 1
ATOM 727 N N . SER A 1 93 ? -1.347 1.962 6.271 1.00 95.94 93 SER A N 1
ATOM 728 C CA . SER A 1 93 ? -0.173 1.089 6.184 1.00 95.94 93 SER A CA 1
ATOM 729 C C . SER A 1 93 ? 0.515 1.237 4.830 1.00 95.94 93 SER A C 1
ATOM 731 O O . SER A 1 93 ? 0.043 1.969 3.967 1.00 95.94 93 SER A O 1
ATOM 733 N N . GLY A 1 94 ? 1.644 0.554 4.654 1.00 95.62 94 GLY A N 1
ATOM 734 C CA . GLY A 1 94 ? 2.120 0.175 3.329 1.00 95.62 94 GLY A CA 1
ATOM 735 C C . GLY A 1 94 ? 1.329 -1.004 2.755 1.00 95.62 94 GLY A C 1
ATOM 736 O O . GLY A 1 94 ? 0.374 -1.486 3.376 1.00 95.62 94 GLY A O 1
ATOM 737 N N . GLU A 1 95 ? 1.788 -1.465 1.594 1.00 95.75 95 GLU A N 1
ATOM 738 C CA . GLU A 1 95 ? 1.264 -2.626 0.872 1.00 95.75 95 GLU A CA 1
ATOM 739 C C . GLU A 1 95 ? 1.199 -3.889 1.752 1.00 95.75 95 GLU A C 1
ATOM 741 O O . GLU A 1 95 ? 2.004 -4.069 2.678 1.00 95.75 95 GLU A O 1
ATOM 746 N N . PHE A 1 96 ? 0.226 -4.761 1.481 1.00 96.38 96 PHE A N 1
ATOM 747 C CA . PHE A 1 96 ? -0.108 -5.905 2.326 1.00 96.38 96 PHE A CA 1
ATOM 748 C C . PHE A 1 96 ? -0.366 -7.159 1.491 1.00 96.38 96 PHE A C 1
ATOM 750 O O . PHE A 1 96 ? -0.887 -7.080 0.394 1.00 96.38 96 PHE A O 1
ATOM 757 N N . THR A 1 97 ? -0.056 -8.345 2.016 1.00 97.31 97 THR A N 1
ATOM 758 C CA . THR A 1 97 ? -0.549 -9.610 1.442 1.00 97.31 97 THR A CA 1
ATOM 759 C C . THR A 1 97 ? -2.023 -9.833 1.767 1.00 97.31 97 THR A C 1
ATOM 761 O O . THR A 1 97 ? -2.575 -9.233 2.696 1.00 97.31 97 THR A O 1
ATOM 764 N N . ALA A 1 98 ? -2.651 -10.790 1.082 1.00 95.44 98 ALA A N 1
ATOM 765 C CA . ALA A 1 98 ? -3.989 -11.257 1.446 1.00 95.44 98 ALA A CA 1
ATOM 766 C C . ALA A 1 98 ? -4.058 -11.762 2.906 1.00 95.44 98 ALA A C 1
ATOM 768 O O . ALA A 1 98 ? -5.066 -11.568 3.586 1.00 95.44 98 ALA A O 1
ATOM 769 N N . ASP A 1 99 ? -2.985 -12.372 3.419 1.00 95.19 99 ASP A N 1
ATOM 770 C CA . ASP A 1 99 ? -2.912 -12.824 4.812 1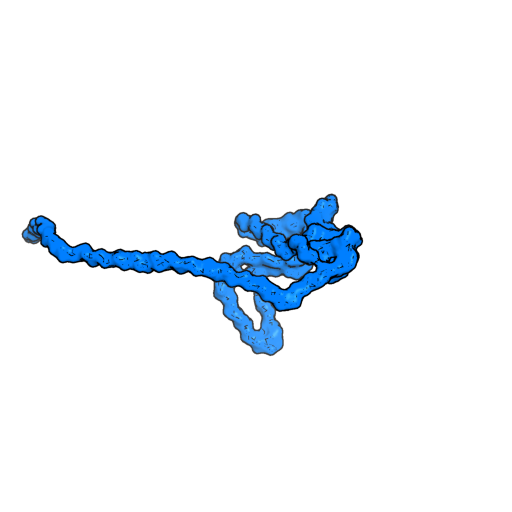.00 95.19 99 ASP A CA 1
ATOM 771 C C . ASP A 1 99 ? -2.671 -11.667 5.789 1.00 95.19 99 ASP A C 1
ATOM 773 O O . ASP A 1 99 ? -3.288 -11.629 6.857 1.00 95.19 99 ASP A O 1
ATOM 777 N N . ASN A 1 100 ? -1.848 -10.680 5.424 1.00 94.88 100 ASN A N 1
ATOM 778 C CA . ASN A 1 100 ? -1.695 -9.467 6.220 1.00 94.88 100 ASN A CA 1
ATOM 779 C C . ASN A 1 100 ? -3.033 -8.722 6.346 1.00 94.88 100 ASN A C 1
ATOM 781 O O . ASN A 1 100 ? -3.364 -8.255 7.436 1.00 94.88 100 ASN A O 1
ATOM 785 N N . LEU A 1 101 ? -3.822 -8.649 5.266 1.00 94.69 101 LEU A N 1
ATOM 786 C CA . LEU A 1 101 ? -5.146 -8.032 5.299 1.00 94.69 101 LEU A CA 1
ATOM 787 C C . LEU A 1 101 ? -6.059 -8.747 6.299 1.00 94.69 101 LEU A C 1
ATOM 789 O O . LEU A 1 101 ? -6.690 -8.079 7.110 1.00 94.69 101 LEU A O 1
ATOM 793 N N . LYS A 1 102 ? -6.073 -10.088 6.339 1.00 93.88 102 LYS A N 1
ATOM 794 C CA . LYS A 1 102 ? -6.834 -10.838 7.360 1.00 93.88 102 LYS A CA 1
ATOM 795 C C . LYS A 1 102 ? -6.424 -10.449 8.785 1.00 93.88 102 LYS A C 1
ATOM 797 O O . LYS A 1 102 ? -7.292 -10.284 9.640 1.00 93.88 102 LYS A O 1
ATOM 802 N N . LEU A 1 103 ? -5.125 -10.256 9.039 1.00 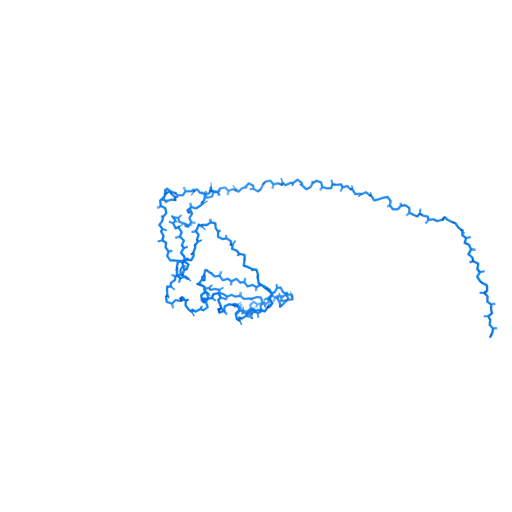92.38 103 LEU A N 1
ATOM 803 C CA . LEU A 1 103 ? -4.634 -9.786 10.342 1.00 92.38 103 LEU A CA 1
ATOM 804 C C . LEU A 1 103 ? -5.131 -8.374 10.675 1.00 92.38 103 LEU A C 1
ATOM 806 O O . LEU A 1 103 ? -5.432 -8.103 11.837 1.00 92.38 103 LEU A O 1
ATOM 810 N N . LEU A 1 104 ? -5.226 -7.484 9.682 1.00 92.56 104 LEU A N 1
ATOM 811 C CA . LEU A 1 104 ? -5.793 -6.146 9.865 1.00 92.56 104 LEU A CA 1
ATOM 812 C C . LEU A 1 104 ? -7.297 -6.202 10.139 1.00 92.56 104 LEU A C 1
ATOM 814 O O . LEU A 1 104 ? -7.766 -5.586 11.092 1.00 92.56 104 LEU A O 1
ATOM 818 N N . LEU A 1 105 ? -8.047 -6.985 9.359 1.00 92.31 105 LEU A N 1
ATOM 819 C CA . LEU A 1 105 ? -9.492 -7.151 9.530 1.00 92.31 105 LEU A CA 1
ATOM 820 C C . LEU A 1 105 ? -9.836 -7.698 10.923 1.00 92.31 105 LEU A C 1
ATOM 822 O O . LEU A 1 105 ? -10.799 -7.245 11.530 1.00 92.31 105 LEU A O 1
ATOM 826 N N . ALA A 1 106 ? -9.013 -8.598 11.471 1.00 91.94 106 ALA A N 1
ATOM 827 C CA . ALA A 1 106 ? -9.179 -9.115 12.832 1.00 91.94 106 ALA A CA 1
ATOM 828 C C . ALA A 1 106 ? -8.957 -8.059 13.937 1.00 91.94 106 ALA A C 1
ATOM 830 O O . ALA A 1 106 ? -9.361 -8.272 15.080 1.00 91.94 106 ALA A O 1
ATOM 831 N N . ARG A 1 107 ? -8.300 -6.935 13.622 1.00 87.12 107 ARG A N 1
ATOM 832 C CA . ARG A 1 107 ? -8.003 -5.833 14.558 1.00 87.12 107 ARG A CA 1
ATOM 833 C C . ARG A 1 107 ? -8.933 -4.632 14.385 1.00 87.12 107 ARG A C 1
ATOM 835 O O . ARG A 1 107 ? -9.010 -3.791 15.280 1.00 87.12 107 ARG A O 1
ATOM 842 N N . THR A 1 108 ? -9.638 -4.552 13.263 1.00 87.88 108 THR A N 1
ATOM 843 C CA . THR A 1 108 ? -10.555 -3.457 12.946 1.00 87.88 108 THR A CA 1
ATOM 844 C C . THR A 1 108 ? -11.991 -3.830 13.316 1.00 87.88 108 THR A C 1
ATOM 846 O O . THR A 1 108 ? -12.368 -4.996 13.374 1.00 87.88 108 THR A O 1
ATOM 849 N N . ARG A 1 109 ? -12.815 -2.825 13.628 1.00 87.19 109 ARG A N 1
ATOM 850 C CA . ARG A 1 109 ? -14.199 -3.006 14.087 1.00 87.19 109 ARG A CA 1
ATOM 851 C C . ARG A 1 109 ? -15.171 -2.334 13.118 1.00 87.19 109 ARG A C 1
ATOM 853 O O . ARG A 1 109 ? -14.997 -1.156 12.809 1.00 87.19 109 ARG A O 1
ATOM 860 N N . GLY A 1 110 ? -16.249 -3.028 12.756 1.00 90.56 110 GLY A N 1
ATOM 861 C CA . GLY A 1 110 ? -17.301 -2.506 11.874 1.00 90.56 110 GLY A CA 1
ATOM 862 C C . GLY A 1 110 ? -16.972 -2.635 10.379 1.00 90.56 110 GLY A C 1
ATOM 863 O O . GLY A 1 110 ? -16.020 -3.330 10.031 1.00 90.56 110 GLY A O 1
ATOM 864 N N . PRO A 1 111 ? -17.771 -2.009 9.495 1.00 93.75 111 PRO A N 1
ATOM 865 C CA . PRO A 1 111 ? -17.524 -2.000 8.054 1.00 93.75 111 PRO A CA 1
ATOM 866 C C . PRO A 1 111 ? -16.188 -1.340 7.706 1.00 93.75 111 PRO A C 1
ATOM 868 O O . PRO A 1 111 ? -15.787 -0.370 8.349 1.00 93.75 111 PRO A O 1
ATOM 871 N N . ILE A 1 112 ? -15.516 -1.861 6.680 1.00 94.75 112 ILE A N 1
ATOM 872 C CA . ILE A 1 112 ? -14.178 -1.422 6.273 1.00 94.75 112 ILE A CA 1
ATOM 873 C C . ILE A 1 112 ? -14.204 -1.072 4.792 1.00 94.75 112 ILE A C 1
ATOM 875 O O . ILE A 1 112 ? -14.665 -1.863 3.971 1.00 94.75 112 ILE A O 1
ATOM 879 N N . THR A 1 113 ? -13.661 0.098 4.469 1.00 96.06 113 THR A N 1
ATOM 880 C CA . THR A 1 113 ? -13.404 0.543 3.099 1.00 96.06 113 THR A CA 1
ATOM 881 C C . THR A 1 113 ? -11.898 0.637 2.908 1.00 96.06 113 THR A C 1
ATOM 883 O O . THR A 1 113 ? -11.218 1.295 3.696 1.00 96.06 113 THR A O 1
ATOM 886 N N . VAL A 1 114 ? -11.375 -0.015 1.870 1.00 95.56 114 VAL A N 1
ATOM 887 C CA . VAL A 1 114 ? -9.972 0.119 1.466 1.00 95.56 114 VAL A CA 1
ATOM 888 C C . VAL A 1 114 ? -9.882 1.248 0.447 1.00 95.56 114 VAL A C 1
ATOM 890 O O . VAL A 1 114 ? -10.513 1.184 -0.604 1.00 95.56 114 VAL A O 1
ATOM 893 N N . PHE A 1 115 ? -9.115 2.284 0.776 1.00 97.19 115 PHE A N 1
ATOM 894 C CA . PHE A 1 115 ? -8.770 3.354 -0.153 1.00 97.19 115 PHE A CA 1
ATOM 895 C C . PHE A 1 115 ? -7.400 3.056 -0.741 1.00 97.19 115 PHE A C 1
ATOM 897 O O . PHE A 1 115 ? -6.385 3.279 -0.081 1.00 97.19 115 PHE A O 1
ATOM 904 N N . ASP A 1 116 ? -7.387 2.533 -1.962 1.00 96.75 116 ASP A N 1
ATOM 905 C CA . ASP A 1 116 ? -6.151 2.375 -2.711 1.00 96.75 116 ASP A CA 1
ATOM 906 C C . ASP A 1 116 ? -5.769 3.706 -3.364 1.00 96.75 116 ASP A C 1
ATOM 908 O O . ASP A 1 116 ? -6.563 4.303 -4.094 1.00 96.75 116 ASP A O 1
ATOM 912 N N . LEU A 1 117 ? -4.581 4.205 -3.031 1.00 97.19 117 LEU A N 1
ATOM 913 C CA . LEU A 1 117 ? -4.067 5.496 -3.495 1.00 97.19 117 LEU A CA 1
ATOM 914 C C . LEU A 1 117 ? -2.986 5.335 -4.575 1.00 97.19 117 LEU A C 1
ATOM 916 O O . LEU A 1 117 ? -2.386 6.330 -4.985 1.00 97.19 117 LEU A O 1
ATOM 920 N N . ARG A 1 118 ? -2.704 4.097 -4.987 1.00 97.00 118 ARG A N 1
ATOM 921 C CA . ARG A 1 118 ? -1.629 3.739 -5.912 1.00 97.00 118 ARG A CA 1
ATOM 922 C C . ARG A 1 118 ? -2.040 4.052 -7.350 1.00 97.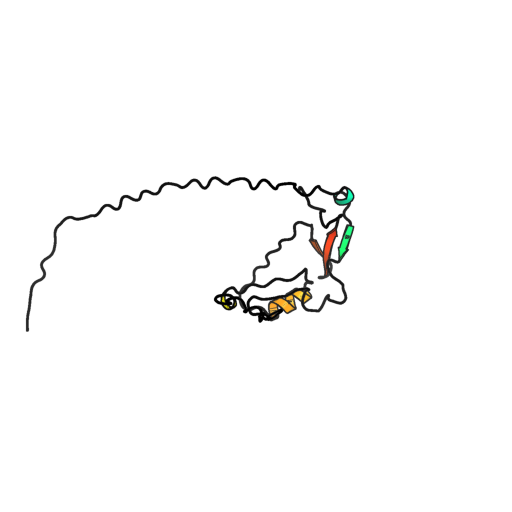00 118 ARG A C 1
ATOM 924 O O . ARG A 1 118 ? -3.167 3.776 -7.762 1.00 97.00 118 ARG A O 1
ATOM 931 N N . GLN A 1 119 ? -1.127 4.650 -8.115 1.00 96.62 119 GLN A N 1
ATOM 932 C CA . GLN A 1 119 ? -1.347 4.943 -9.540 1.00 96.62 119 GLN A CA 1
ATOM 933 C C . GLN A 1 119 ? -0.845 3.790 -10.419 1.00 96.62 119 GLN A C 1
ATOM 935 O O . GLN A 1 119 ? -1.380 3.521 -11.499 1.00 96.62 119 GLN A O 1
ATOM 940 N N . GLU A 1 120 ? 0.228 3.141 -9.989 1.00 97.44 120 GLU A N 1
ATOM 941 C CA . GLU A 1 120 ? 0.858 2.015 -10.648 1.00 97.44 120 GLU A CA 1
ATOM 942 C C . GLU A 1 120 ? -0.064 0.795 -10.701 1.00 97.44 120 GLU A C 1
ATOM 944 O O . GLU A 1 120 ? -0.915 0.566 -9.839 1.00 97.44 120 GLU A O 1
ATOM 949 N N . THR A 1 121 ? 0.120 -0.017 -11.738 1.00 97.38 121 THR A N 1
ATOM 950 C CA . THR A 1 121 ? -0.615 -1.268 -11.886 1.00 97.38 121 THR A CA 1
ATOM 951 C C . THR A 1 121 ? -0.090 -2.267 -10.867 1.00 97.38 121 THR A C 1
ATOM 953 O O . THR A 1 121 ? 1.091 -2.620 -10.900 1.00 97.38 121 THR A O 1
ATOM 956 N N . HIS A 1 122 ? -0.976 -2.757 -10.009 1.00 97.88 122 HIS A N 1
ATOM 957 C CA . HIS A 1 122 ? -0.657 -3.720 -8.966 1.00 97.88 122 HIS A CA 1
ATOM 958 C C . HIS A 1 122 ? -1.744 -4.795 -8.870 1.00 97.88 122 HIS A C 1
ATOM 960 O O . HIS A 1 122 ? -2.915 -4.551 -9.164 1.00 97.88 122 HIS A O 1
ATOM 966 N N . ILE A 1 123 ? -1.339 -6.013 -8.511 1.00 96.94 123 ILE A N 1
ATOM 967 C CA . ILE A 1 123 ? -2.220 -7.180 -8.368 1.00 96.94 123 ILE A CA 1
ATOM 968 C C . ILE A 1 123 ? -1.707 -8.103 -7.259 1.00 96.94 123 ILE A C 1
ATOM 970 O O . ILE A 1 123 ? -0.600 -7.950 -6.745 1.00 96.94 123 ILE A O 1
ATOM 974 N N . PHE A 1 124 ? -2.488 -9.142 -6.964 1.00 97.19 124 PHE A N 1
ATOM 975 C CA . PHE A 1 124 ? -2.052 -10.267 -6.147 1.00 97.19 124 PHE A CA 1
ATOM 976 C C . PHE A 1 124 ? -1.717 -11.486 -7.007 1.00 97.19 124 PHE A C 1
ATOM 978 O O . PHE A 1 124 ? -2.562 -11.971 -7.759 1.00 97.19 124 PHE A O 1
ATOM 985 N N . VAL A 1 125 ? -0.521 -12.046 -6.825 1.00 96.75 125 VAL A N 1
ATOM 986 C CA . VAL A 1 125 ? -0.132 -13.358 -7.365 1.00 96.75 125 VAL A CA 1
ATOM 987 C C . VAL A 1 125 ? 0.034 -14.314 -6.192 1.00 96.75 125 VAL A C 1
ATOM 989 O O . VAL A 1 125 ? 0.884 -14.109 -5.330 1.00 96.75 125 VAL A O 1
ATOM 992 N N . ASN A 1 126 ? -0.810 -15.348 -6.117 1.00 95.81 126 ASN A N 1
ATOM 993 C CA . ASN A 1 126 ? -0.851 -16.291 -4.988 1.00 95.81 126 ASN A CA 1
ATOM 994 C C . ASN A 1 126 ? -0.981 -15.601 -3.611 1.00 95.81 126 ASN A C 1
ATOM 996 O O . ASN A 1 126 ? -0.413 -16.049 -2.619 1.00 95.81 126 ASN A O 1
ATOM 1000 N N . GLY A 1 127 ? -1.718 -14.486 -3.555 1.00 96.38 127 GLY A N 1
ATOM 1001 C CA . GLY A 1 127 ? -1.919 -13.699 -2.334 1.00 96.38 127 GLY A CA 1
ATOM 1002 C C . GLY A 1 127 ? -0.757 -12.773 -1.954 1.00 96.38 127 GLY A C 1
ATOM 1003 O O . GLY A 1 127 ? -0.860 -12.081 -0.940 1.00 96.38 127 GLY A O 1
ATOM 1004 N N . LEU A 1 128 ? 0.312 -12.725 -2.753 1.00 97.62 128 LEU A N 1
ATOM 1005 C CA . LEU A 1 128 ? 1.440 -11.807 -2.592 1.00 97.62 128 LEU A CA 1
ATOM 1006 C C . LEU A 1 128 ? 1.280 -10.590 -3.521 1.00 97.62 128 LEU A C 1
ATOM 1008 O O . LEU A 1 128 ? 0.934 -10.784 -4.689 1.00 97.62 128 LEU A O 1
ATOM 1012 N N . PRO A 1 129 ? 1.522 -9.362 -3.033 1.00 97.75 129 PRO A N 1
ATOM 1013 C CA . PRO A 1 129 ? 1.362 -8.152 -3.825 1.00 97.75 129 PRO A CA 1
ATOM 1014 C C . PRO A 1 129 ? 2.545 -7.963 -4.778 1.00 97.75 129 PRO A C 1
ATOM 1016 O O . PRO A 1 129 ? 3.713 -8.085 -4.386 1.00 97.75 129 PRO A O 1
ATOM 1019 N N . VAL A 1 130 ? 2.223 -7.665 -6.032 1.00 98.12 130 VAL A N 1
ATOM 1020 C CA . VAL A 1 130 ? 3.187 -7.346 -7.085 1.00 98.12 130 VAL A CA 1
ATOM 1021 C C . VAL A 1 130 ? 2.753 -6.106 -7.850 1.00 98.12 130 VAL A C 1
ATOM 1023 O O . VAL A 1 130 ? 1.555 -5.877 -8.034 1.00 98.12 130 VAL A O 1
ATOM 1026 N N . SER A 1 131 ? 3.727 -5.363 -8.367 1.00 98.12 131 SER A N 1
ATOM 1027 C CA . SER A 1 131 ? 3.490 -4.185 -9.199 1.00 98.12 131 SER A CA 1
ATOM 1028 C C . SER A 1 131 ? 4.396 -4.133 -10.422 1.00 98.12 131 SER A C 1
ATOM 1030 O O . SER A 1 131 ? 5.436 -4.795 -10.504 1.00 98.12 131 SER A O 1
ATOM 1032 N N . TRP A 1 132 ? 3.954 -3.353 -11.406 1.00 98.31 132 TRP A N 1
ATOM 1033 C CA . TRP A 1 132 ? 4.696 -3.060 -12.619 1.00 98.31 132 TRP A CA 1
ATOM 1034 C C . TRP A 1 132 ? 5.522 -1.818 -12.339 1.00 98.31 132 TRP A C 1
ATOM 1036 O O . TRP A 1 132 ? 5.027 -0.697 -12.427 1.00 98.31 132 TRP A O 1
ATOM 1046 N N . PHE A 1 133 ? 6.786 -2.033 -12.009 1.00 98.12 133 PHE A N 1
ATOM 1047 C CA . PHE A 1 133 ? 7.710 -0.982 -11.640 1.00 98.12 133 PHE A CA 1
ATOM 1048 C C . PHE A 1 133 ? 8.441 -0.427 -12.862 1.00 98.12 133 PHE A C 1
ATOM 1050 O O . PHE A 1 133 ? 8.948 -1.160 -13.715 1.00 98.12 133 PHE A O 1
ATOM 1057 N N . ALA A 1 134 ? 8.544 0.893 -12.897 1.00 98.06 134 ALA A N 1
ATOM 1058 C CA . ALA A 1 134 ? 9.486 1.637 -13.719 1.00 98.06 134 ALA A CA 1
ATOM 1059 C C . ALA A 1 134 ? 10.227 2.619 -12.806 1.00 98.06 134 ALA A C 1
ATOM 1061 O O . ALA A 1 134 ? 9.855 2.787 -11.644 1.00 98.06 134 ALA A O 1
ATOM 1062 N N . THR A 1 135 ? 11.253 3.291 -13.315 1.00 97.75 135 THR A N 1
ATOM 1063 C CA . THR A 1 135 ? 12.035 4.279 -12.565 1.00 97.75 135 THR A CA 1
ATOM 1064 C C . THR A 1 135 ? 11.125 5.229 -11.772 1.00 97.75 135 THR A C 1
ATOM 1066 O O . THR A 1 135 ? 10.167 5.776 -12.311 1.00 97.75 135 THR A O 1
ATOM 1069 N N . ASN A 1 136 ? 11.425 5.418 -10.482 1.00 96.62 136 ASN A N 1
ATOM 1070 C CA . ASN A 1 136 ? 10.632 6.205 -9.521 1.00 96.62 136 ASN A CA 1
ATOM 1071 C C . ASN A 1 136 ? 9.206 5.695 -9.244 1.00 96.62 136 ASN A C 1
ATOM 1073 O O . ASN A 1 136 ? 8.404 6.455 -8.710 1.00 96.62 136 ASN A O 1
ATOM 1077 N N . ASP A 1 137 ? 8.895 4.441 -9.582 1.00 96.94 137 ASP A N 1
ATOM 1078 C CA . ASP A 1 137 ? 7.542 3.872 -9.507 1.00 96.94 137 ASP A CA 1
ATOM 1079 C C . ASP A 1 137 ? 6.542 4.560 -10.463 1.00 96.94 137 ASP A C 1
ATOM 1081 O O . ASP A 1 137 ? 5.348 4.693 -10.212 1.00 96.94 137 ASP A O 1
ATOM 1085 N N . TRP A 1 138 ? 7.044 5.059 -11.599 1.00 97.31 138 TRP A N 1
ATOM 1086 C CA . TRP A 1 138 ? 6.287 5.910 -12.530 1.00 97.31 138 TRP A CA 1
ATOM 1087 C C . TRP A 1 138 ? 5.803 5.184 -13.790 1.00 97.31 138 TRP A C 1
ATOM 1089 O O . TRP A 1 138 ? 5.680 5.788 -14.861 1.00 97.31 138 TRP A O 1
ATOM 1099 N N . ALA A 1 139 ? 5.482 3.892 -13.691 1.00 97.12 139 ALA A N 1
ATOM 1100 C CA . ALA A 1 139 ? 5.029 3.102 -14.841 1.00 97.12 139 ALA A CA 1
ATOM 1101 C C . ALA A 1 139 ? 3.751 3.669 -15.501 1.00 97.12 139 ALA A C 1
ATOM 1103 O O . ALA A 1 139 ? 3.580 3.596 -16.727 1.00 97.12 139 ALA A O 1
ATOM 1104 N N . ASN A 1 140 ? 2.885 4.299 -14.701 1.00 97.00 140 ASN A N 1
ATOM 1105 C CA . ASN A 1 140 ? 1.600 4.851 -15.136 1.00 97.00 140 ASN A CA 1
ATOM 1106 C C . ASN A 1 140 ? 1.542 6.385 -15.164 1.00 97.00 140 ASN A C 1
ATOM 1108 O O . ASN A 1 140 ? 0.470 6.942 -15.391 1.00 97.00 140 ASN A O 1
ATOM 1112 N N . VAL A 1 141 ? 2.668 7.092 -15.015 1.00 95.19 141 VAL A N 1
ATOM 1113 C CA . VAL A 1 141 ? 2.670 8.556 -15.157 1.00 95.19 141 VAL A CA 1
ATOM 1114 C C . VAL A 1 141 ? 2.167 8.960 -16.549 1.00 95.19 141 VAL A C 1
ATOM 1116 O O . VAL A 1 141 ? 2.642 8.465 -17.579 1.00 95.19 141 VAL A O 1
ATOM 1119 N N . GLY A 1 142 ? 1.193 9.874 -16.563 1.00 89.81 142 GLY A N 1
ATOM 1120 C CA . GLY A 1 142 ? 0.555 10.386 -17.776 1.00 89.81 142 GLY A CA 1
ATOM 1121 C C . GLY A 1 142 ? -0.457 9.438 -18.430 1.00 89.81 142 GLY A C 1
ATOM 1122 O O . GLY A 1 142 ? -0.768 9.644 -19.602 1.00 89.81 142 GLY A O 1
ATOM 1123 N N . ARG A 1 143 ? -0.926 8.400 -17.724 1.00 88.44 143 ARG A N 1
ATOM 1124 C CA . ARG A 1 143 ? -2.056 7.555 -18.147 1.00 88.44 143 ARG A CA 1
ATOM 1125 C C . ARG A 1 143 ? -3.343 7.908 -17.415 1.00 88.44 143 ARG A C 1
ATOM 1127 O O . ARG A 1 143 ? -3.248 8.449 -16.291 1.00 88.44 143 ARG A O 1
#

Secondary structure (DSSP, 8-state):
---------------------------------SSPPPPPGGGGSPEEEESS-GGGTTSPPTT-EETTSPPPP-TTPPPPP-TTHHHH--EE-S---HHHHHHHHTT--S---------S-EEEETTEEEEEE-GGG-TTTT-

Radius of gyration: 28.4 Å; chains: 1; bounding box: 76×54×60 Å

pLDDT: mean 84.21, std 18.23, range [31.38, 98.31]

Foldseek 3Di:
DDDDDDDDDDDDDPPPPPDPPPPPPPPPDPPDDDDADDQDPCLVPFDKDFQDDVVCQQPAAAPKDALPDDDDDDDPDDDDDSPCSVVVQDIDHPDHFPNNVVVVVVVGDDDDDDDDPQQFDWDDDVRTIMTRADVVSRSRRPD